Protein AF-A7S827-F1 (afdb_monomer_lite)

Foldseek 3Di:
DDPPPLVVLLVLLLVLCVVLVPPCSVVQDVVCLSQLALVNVQVLLCCLQCPSDPQSNVVCVVVVLPLPDDDQLSNVVSVQVCCCPPVVDHQPDDSVRSNDGDPSSSSSVRSSVSSVSSVVVRVVRD

Secondary structure (DSSP, 8-state):
--TT-HHHHHHHHHHHHHHTT-GGGGG--HHHHHHT-GGGTHHHHHIIIIIS-HHHHHHHHHTT---SS--HHHHHHHHHHHHHHTS----SS-HHHHHSS--HHHHHHHHHHHHHHHHHHHHHH-

InterPro domains:
  IPR029157 Centrosomal CEP44 domain [PF15007] (5-125)
  IPR033603 Centrosomal protein of 44kDa [PTHR31477] (1-126)

Sequence (126 aa):
MATGDINNNLRKLLKELKNVRFPRMHELDLRALSLGKPDSFLPILHYVFLDYSCELSEFFSEKDYDLYGKTDLRFVETVYKILRDEFHYKPPLTREQFLALGYAERKVIQLREIVQKCRLKHKELS

Structure (mmCIF, N/CA/C/O backbone):
data_AF-A7S827-F1
#
_entry.id   AF-A7S827-F1
#
loop_
_atom_site.group_PDB
_atom_site.id
_atom_site.type_symbol
_atom_site.label_atom_id
_atom_site.label_alt_id
_atom_site.label_comp_id
_atom_site.label_asym_id
_atom_site.label_entity_id
_atom_site.label_seq_id
_atom_site.pdbx_PDB_ins_code
_atom_site.Cartn_x
_atom_site.Cartn_y
_atom_site.Cartn_z
_atom_site.occupancy
_atom_site.B_iso_or_equiv
_atom_site.auth_seq_id
_atom_site.auth_comp_id
_atom_site.auth_asym_id
_atom_site.auth_atom_id
_atom_site.pdbx_PDB_model_num
ATOM 1 N N . MET A 1 1 ? 9.104 15.887 -17.079 1.00 43.62 1 MET A N 1
ATOM 2 C CA . MET A 1 1 ? 8.683 15.041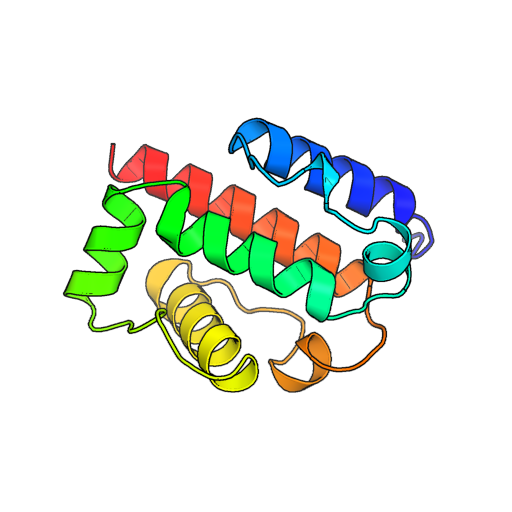 -15.939 1.00 43.62 1 MET A CA 1
ATOM 3 C C . MET A 1 1 ? 9.578 13.813 -15.948 1.00 43.62 1 MET A C 1
ATOM 5 O O . MET A 1 1 ? 9.404 12.964 -16.808 1.00 43.62 1 MET A O 1
ATOM 9 N N . ALA A 1 2 ? 10.635 13.806 -15.132 1.00 41.19 2 ALA A N 1
ATOM 10 C CA . ALA A 1 2 ? 11.711 12.821 -15.227 1.00 41.19 2 ALA A CA 1
ATOM 11 C C . ALA A 1 2 ? 11.304 11.496 -14.561 1.00 41.19 2 ALA A C 1
ATOM 13 O O . ALA A 1 2 ? 11.344 11.351 -13.342 1.00 41.19 2 ALA A O 1
ATOM 14 N N . THR A 1 3 ? 10.881 10.546 -15.388 1.00 47.25 3 THR A N 1
ATOM 15 C CA . THR A 1 3 ? 10.717 9.127 -15.056 1.00 47.25 3 THR A CA 1
ATOM 16 C C . THR A 1 3 ? 12.115 8.497 -14.986 1.00 47.25 3 THR A C 1
ATOM 18 O O . THR A 1 3 ? 12.619 7.993 -15.985 1.00 47.25 3 THR A O 1
ATOM 21 N N . GLY A 1 4 ? 12.798 8.623 -13.846 1.00 54.00 4 GLY A N 1
ATOM 22 C CA . GLY A 1 4 ? 14.175 8.123 -13.683 1.00 54.00 4 GLY A CA 1
ATOM 23 C C . GLY A 1 4 ? 14.621 7.854 -12.242 1.00 54.00 4 GLY A C 1
ATOM 24 O O . GLY A 1 4 ? 15.598 7.142 -12.026 1.00 54.00 4 GLY A O 1
ATOM 25 N N . ASP A 1 5 ? 13.890 8.344 -11.239 1.00 75.88 5 ASP A N 1
ATOM 26 C CA . ASP A 1 5 ? 14.312 8.293 -9.837 1.00 75.88 5 ASP A CA 1
ATOM 27 C C . ASP A 1 5 ? 13.521 7.272 -9.012 1.00 75.88 5 ASP A C 1
ATOM 29 O O . ASP A 1 5 ? 12.972 7.573 -7.945 1.00 75.88 5 ASP A O 1
ATOM 33 N N . ILE A 1 6 ? 13.502 6.017 -9.463 1.00 79.62 6 ILE A N 1
ATOM 34 C CA . ILE A 1 6 ? 12.910 4.933 -8.673 1.00 79.62 6 ILE A CA 1
ATOM 35 C C . ILE A 1 6 ? 13.539 4.825 -7.279 1.00 79.62 6 ILE A C 1
ATOM 37 O O . ILE A 1 6 ? 12.835 4.613 -6.294 1.00 79.62 6 ILE A O 1
ATOM 41 N N . ASN A 1 7 ? 14.847 5.073 -7.174 1.00 82.44 7 ASN A N 1
ATOM 42 C CA . ASN A 1 7 ? 15.567 5.114 -5.904 1.00 82.44 7 ASN A CA 1
ATOM 43 C C . ASN A 1 7 ? 15.008 6.182 -4.953 1.00 82.44 7 ASN A C 1
ATOM 45 O O . ASN A 1 7 ? 14.897 5.947 -3.749 1.00 82.44 7 ASN A O 1
ATOM 49 N N . ASN A 1 8 ? 14.622 7.350 -5.471 1.00 85.00 8 ASN A N 1
ATOM 50 C CA . ASN A 1 8 ? 14.033 8.410 -4.657 1.00 85.00 8 ASN A CA 1
ATOM 51 C C . ASN A 1 8 ? 12.632 8.017 -4.173 1.00 85.00 8 ASN A C 1
ATOM 53 O O . ASN A 1 8 ? 12.305 8.180 -2.997 1.00 85.00 8 ASN A O 1
ATOM 57 N N . ASN A 1 9 ? 11.816 7.442 -5.061 1.00 85.06 9 ASN A N 1
ATOM 58 C CA . ASN A 1 9 ? 10.495 6.933 -4.699 1.00 85.06 9 ASN A CA 1
ATOM 59 C C . ASN A 1 9 ? 10.595 5.811 -3.654 1.00 85.06 9 ASN A C 1
ATOM 61 O O . ASN A 1 9 ? 9.848 5.823 -2.676 1.00 85.06 9 ASN A O 1
ATOM 65 N N . LEU A 1 10 ? 11.567 4.904 -3.792 1.00 86.00 10 LEU A N 1
ATOM 66 C CA . LEU A 1 10 ? 11.833 3.845 -2.818 1.00 86.00 10 LEU A CA 1
ATOM 67 C C . LEU A 1 10 ? 12.229 4.412 -1.463 1.00 86.00 10 LEU A C 1
ATOM 69 O O . LEU A 1 10 ? 11.665 4.011 -0.453 1.00 86.00 10 LEU A O 1
ATOM 73 N N . ARG A 1 11 ? 13.136 5.394 -1.421 1.00 86.31 11 ARG A N 1
ATOM 74 C CA . ARG A 1 11 ? 13.494 6.078 -0.168 1.00 86.31 11 ARG A CA 1
ATOM 75 C C . ARG A 1 11 ? 12.280 6.710 0.505 1.00 86.31 11 ARG A C 1
ATOM 77 O O . ARG A 1 11 ? 12.145 6.610 1.722 1.00 86.31 11 ARG A O 1
ATOM 84 N N . LYS A 1 12 ? 11.385 7.337 -0.267 1.00 87.69 12 LYS A N 1
ATOM 85 C CA . LYS A 1 12 ? 10.135 7.901 0.265 1.00 87.69 12 LYS A CA 1
ATOM 86 C C . LYS A 1 12 ? 9.216 6.815 0.820 1.00 87.69 12 LYS A C 1
ATOM 88 O O . LYS A 1 12 ? 8.703 6.990 1.919 1.00 87.69 12 LYS A O 1
ATOM 93 N N . LEU A 1 13 ? 9.045 5.703 0.104 1.00 86.88 13 LEU A N 1
ATOM 94 C CA . LEU A 1 13 ? 8.265 4.562 0.580 1.00 86.88 13 LEU A CA 1
ATOM 95 C C . LEU A 1 13 ? 8.856 3.988 1.872 1.00 86.88 13 LEU A C 1
ATOM 97 O O . LEU A 1 13 ? 8.138 3.840 2.850 1.00 86.88 13 LEU A O 1
ATOM 101 N N . LEU A 1 14 ? 10.165 3.734 1.912 1.00 86.25 14 LEU A N 1
ATOM 102 C CA . LEU A 1 14 ? 10.858 3.251 3.108 1.00 86.25 14 LEU A CA 1
ATOM 103 C C . LEU A 1 14 ? 10.656 4.203 4.288 1.00 86.25 14 LEU A C 1
ATOM 105 O O . LEU A 1 14 ? 10.397 3.764 5.402 1.00 86.25 14 LEU A O 1
ATOM 109 N N . LYS A 1 15 ? 10.715 5.517 4.062 1.00 87.50 15 LYS A N 1
ATOM 110 C CA . LYS A 1 15 ? 10.438 6.497 5.116 1.00 87.50 15 LYS A CA 1
ATOM 111 C C . LYS A 1 15 ? 9.013 6.357 5.668 1.00 87.50 15 LYS A C 1
ATOM 113 O O . LYS A 1 15 ? 8.845 6.393 6.883 1.00 87.50 15 LYS A O 1
ATOM 118 N N . GLU A 1 16 ? 8.019 6.133 4.808 1.00 86.88 16 GLU A N 1
ATOM 119 C CA . GLU A 1 16 ? 6.641 5.855 5.238 1.00 86.88 16 GLU A CA 1
ATOM 120 C C . GLU A 1 16 ? 6.523 4.515 5.977 1.00 86.88 16 GLU A C 1
ATOM 122 O O . GLU A 1 16 ? 5.884 4.456 7.023 1.00 86.88 16 GLU A O 1
ATOM 127 N N . LEU A 1 17 ? 7.224 3.471 5.525 1.00 86.19 17 LEU A N 1
ATOM 128 C CA . LEU A 1 17 ? 7.290 2.179 6.221 1.00 86.19 17 LEU A CA 1
ATOM 129 C C . LEU A 1 17 ? 7.904 2.290 7.616 1.00 86.19 17 LEU A C 1
ATOM 131 O O . LEU A 1 17 ? 7.450 1.652 8.564 1.00 86.19 17 LEU A O 1
ATOM 135 N N . LYS A 1 18 ? 8.901 3.162 7.764 1.00 85.12 18 LYS A N 1
ATOM 136 C CA . LYS A 1 18 ? 9.495 3.483 9.060 1.00 85.12 18 LYS A CA 1
ATOM 137 C C . LYS A 1 18 ? 8.514 4.244 9.958 1.00 85.12 18 LYS A C 1
ATOM 139 O O . LYS A 1 18 ? 8.496 4.000 11.160 1.00 85.12 18 LYS A O 1
ATOM 144 N N . ASN A 1 19 ? 7.685 5.127 9.390 1.00 83.69 19 ASN A N 1
ATOM 145 C CA . ASN A 1 19 ? 6.629 5.830 10.132 1.00 83.69 19 ASN A CA 1
ATOM 146 C C . ASN A 1 19 ? 5.571 4.865 10.681 1.00 83.69 19 ASN A C 1
ATOM 148 O O . ASN A 1 19 ? 5.122 5.051 11.808 1.00 83.69 19 ASN A O 1
ATOM 152 N N . VAL A 1 20 ? 5.211 3.831 9.917 1.00 81.88 20 VAL A N 1
ATOM 153 C CA . VAL A 1 20 ? 4.282 2.780 10.367 1.00 81.88 20 VAL A CA 1
ATOM 154 C C . VAL A 1 20 ? 4.953 1.692 11.213 1.00 81.88 20 VAL A C 1
ATOM 156 O O . VAL A 1 20 ? 4.305 0.717 11.553 1.00 81.88 20 VAL A O 1
ATOM 159 N N . ARG A 1 21 ? 6.234 1.860 11.582 1.00 82.38 21 ARG A N 1
ATOM 160 C CA . ARG A 1 21 ? 7.029 0.918 12.395 1.00 82.38 21 ARG A CA 1
ATOM 161 C C . ARG A 1 21 ? 7.078 -0.512 11.841 1.00 82.38 21 ARG A C 1
ATOM 163 O O . ARG A 1 21 ? 7.097 -1.465 12.610 1.00 82.38 21 ARG A O 1
ATOM 170 N N . PHE A 1 22 ? 7.184 -0.654 10.518 1.00 81.75 22 PHE A N 1
ATOM 171 C CA . PHE A 1 22 ? 7.289 -1.961 9.866 1.00 81.75 22 PHE A CA 1
ATOM 172 C C . PHE A 1 22 ? 8.454 -2.799 10.451 1.00 81.75 22 PHE A C 1
ATOM 174 O O . PHE A 1 22 ? 9.618 -2.434 10.250 1.00 81.75 22 PHE A O 1
ATOM 181 N N . PRO A 1 23 ? 8.184 -3.921 11.149 1.00 75.06 23 PRO A N 1
ATOM 182 C CA . PRO A 1 23 ? 9.199 -4.671 11.890 1.00 75.06 23 PRO A CA 1
ATOM 183 C C . PRO A 1 23 ? 10.152 -5.429 10.962 1.00 75.06 23 PRO A C 1
ATOM 185 O O . PRO A 1 23 ? 11.336 -5.561 11.260 1.00 75.06 23 PRO A O 1
ATOM 188 N N . ARG A 1 24 ? 9.677 -5.859 9.786 1.00 74.81 24 ARG A N 1
ATOM 189 C CA . ARG A 1 24 ? 10.470 -6.619 8.803 1.00 74.81 24 ARG A CA 1
ATOM 190 C C . ARG A 1 24 ? 11.273 -5.732 7.855 1.00 74.81 24 ARG A C 1
ATOM 192 O O . ARG A 1 24 ? 11.630 -6.146 6.757 1.00 74.81 24 ARG A O 1
ATOM 199 N N . MET A 1 25 ? 11.569 -4.492 8.250 1.00 73.81 25 MET A N 1
ATOM 200 C CA . MET A 1 25 ? 12.285 -3.540 7.392 1.00 73.81 25 MET A CA 1
ATOM 201 C C . MET A 1 25 ? 13.653 -4.059 6.937 1.00 73.81 25 MET A C 1
ATOM 203 O O . MET A 1 25 ? 14.099 -3.730 5.843 1.00 73.81 25 MET A O 1
ATOM 207 N N . HIS A 1 26 ? 14.304 -4.867 7.774 1.00 71.62 26 HIS A N 1
ATOM 208 C CA . HIS A 1 26 ? 15.610 -5.461 7.499 1.00 71.62 26 HIS A CA 1
ATOM 209 C C . HIS A 1 26 ? 15.545 -6.647 6.520 1.00 71.62 26 HIS A C 1
ATOM 211 O O . HIS A 1 26 ? 16.537 -6.960 5.872 1.00 71.62 26 HIS A O 1
ATOM 217 N N . GLU A 1 27 ? 14.379 -7.279 6.376 1.00 76.31 27 GLU A N 1
ATOM 218 C CA . GLU A 1 27 ? 14.141 -8.370 5.421 1.00 76.31 27 GLU A CA 1
ATOM 219 C C . GLU A 1 27 ? 13.698 -7.849 4.044 1.00 76.31 27 GLU A C 1
ATOM 221 O O . GLU A 1 27 ? 13.511 -8.623 3.107 1.00 76.31 27 GLU A O 1
ATOM 226 N N . LEU A 1 28 ? 13.518 -6.530 3.896 1.00 79.06 28 LEU A N 1
ATOM 227 C CA . LEU A 1 28 ? 13.127 -5.933 2.626 1.00 79.06 28 LEU A CA 1
ATOM 228 C C . LEU A 1 28 ? 14.278 -5.968 1.628 1.00 79.06 28 LEU A C 1
ATOM 230 O O . LEU A 1 28 ? 15.258 -5.227 1.733 1.00 79.06 28 LEU A O 1
ATOM 234 N N . ASP A 1 29 ? 14.094 -6.762 0.580 1.00 82.88 29 ASP A N 1
ATOM 235 C CA . ASP A 1 29 ? 15.032 -6.814 -0.526 1.00 82.88 29 ASP A CA 1
ATOM 236 C C . ASP A 1 29 ? 14.866 -5.580 -1.435 1.00 82.88 29 ASP A C 1
ATOM 238 O O . ASP A 1 29 ? 14.031 -5.513 -2.344 1.00 82.88 29 ASP A O 1
ATOM 242 N N . LEU A 1 30 ? 15.671 -4.548 -1.166 1.00 81.19 30 LEU A N 1
ATOM 243 C CA . LEU A 1 30 ? 15.648 -3.286 -1.916 1.00 81.19 30 LEU A CA 1
ATOM 244 C C . LEU A 1 30 ? 15.940 -3.481 -3.407 1.00 81.19 30 LEU A C 1
ATOM 246 O O . LEU A 1 30 ? 15.452 -2.706 -4.237 1.00 81.19 30 LEU A O 1
ATOM 250 N N . ARG A 1 31 ? 16.722 -4.508 -3.768 1.00 83.00 31 ARG A N 1
ATOM 251 C CA . ARG A 1 31 ? 16.991 -4.827 -5.173 1.00 83.00 31 ARG A CA 1
ATOM 252 C C . ARG A 1 31 ? 15.741 -5.379 -5.835 1.00 83.00 31 ARG A C 1
ATOM 254 O O . ARG A 1 31 ? 15.396 -4.917 -6.917 1.00 83.00 31 ARG A O 1
ATOM 261 N N . ALA A 1 32 ? 15.038 -6.303 -5.187 1.00 84.56 32 ALA A N 1
ATOM 262 C CA . ALA A 1 32 ? 13.783 -6.853 -5.683 1.00 84.56 32 ALA A CA 1
ATOM 263 C C . ALA A 1 32 ? 12.698 -5.772 -5.825 1.00 84.56 32 ALA A C 1
ATOM 265 O O . ALA A 1 32 ? 12.036 -5.706 -6.863 1.00 84.56 32 ALA A O 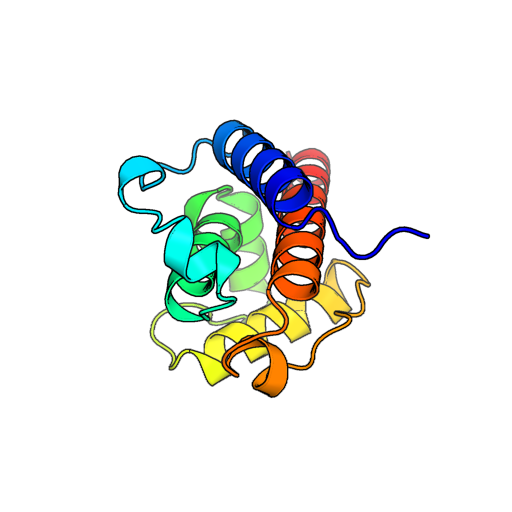1
ATOM 266 N N . LEU A 1 33 ? 12.588 -4.855 -4.858 1.00 83.50 33 LEU A N 1
ATOM 267 C CA . LEU A 1 33 ? 11.714 -3.681 -4.953 1.00 83.50 33 LEU A CA 1
ATOM 268 C C . LEU A 1 33 ? 12.093 -2.770 -6.133 1.00 83.50 33 LEU A C 1
ATOM 270 O O . LEU A 1 33 ? 11.214 -2.327 -6.870 1.00 83.50 33 LEU A O 1
ATOM 274 N N . SER A 1 34 ? 13.392 -2.538 -6.357 1.00 83.12 34 SER A N 1
ATOM 275 C CA . SER A 1 34 ? 13.889 -1.754 -7.502 1.00 83.12 34 SER A CA 1
ATOM 276 C C . SER A 1 34 ? 13.648 -2.451 -8.843 1.00 83.12 34 SER A C 1
ATOM 278 O O . SER A 1 34 ? 13.386 -1.785 -9.840 1.00 83.12 34 SER A O 1
ATOM 280 N N . LEU A 1 35 ? 13.688 -3.787 -8.868 1.00 83.75 35 LEU A N 1
ATOM 281 C CA . LEU A 1 35 ? 13.328 -4.600 -10.033 1.00 83.75 35 LEU A CA 1
ATOM 282 C C . LEU A 1 35 ? 11.812 -4.636 -10.281 1.00 83.75 35 LEU A C 1
ATOM 284 O O . LEU A 1 35 ? 11.371 -4.998 -11.370 1.00 83.75 35 LEU A O 1
ATOM 288 N N . GLY A 1 36 ? 11.003 -4.297 -9.273 1.00 83.12 36 GLY A N 1
ATOM 289 C CA . GLY A 1 36 ? 9.548 -4.399 -9.340 1.00 83.12 36 GLY A CA 1
ATOM 290 C C . GLY A 1 36 ? 9.037 -5.814 -9.108 1.00 83.12 36 GLY A C 1
ATOM 291 O O . GLY A 1 36 ? 8.011 -6.190 -9.675 1.00 83.12 36 GLY A O 1
ATOM 292 N N . LYS A 1 37 ? 9.732 -6.622 -8.303 1.00 84.12 37 LYS A N 1
ATOM 293 C CA . LYS A 1 37 ? 9.242 -7.944 -7.902 1.00 84.12 37 LYS A CA 1
ATOM 294 C C . LYS A 1 37 ? 8.067 -7.806 -6.930 1.00 84.12 37 LYS A C 1
ATOM 296 O O . LYS A 1 37 ? 8.241 -7.158 -5.903 1.00 84.12 37 LYS A O 1
ATOM 301 N N . PRO A 1 38 ? 6.906 -8.425 -7.210 1.00 81.00 38 PRO A N 1
ATOM 302 C CA . PRO A 1 38 ? 5.727 -8.356 -6.336 1.00 81.00 38 PRO A CA 1
ATOM 303 C C . PRO A 1 38 ? 5.959 -8.951 -4.948 1.00 81.00 38 PRO A C 1
ATOM 305 O O . PRO A 1 38 ? 5.398 -8.456 -3.975 1.00 81.00 38 PRO A O 1
ATOM 308 N N . ASP A 1 39 ? 6.818 -9.966 -4.874 1.00 80.94 39 ASP A N 1
ATOM 309 C CA . ASP A 1 39 ? 7.137 -10.737 -3.673 1.00 80.94 39 ASP A CA 1
ATOM 310 C C . ASP A 1 39 ? 7.557 -9.843 -2.498 1.00 80.94 39 ASP A C 1
ATOM 312 O O . ASP A 1 39 ? 7.132 -10.034 -1.367 1.00 80.94 39 ASP A O 1
ATOM 316 N N . SER A 1 40 ? 8.295 -8.768 -2.784 1.00 84.50 40 SER A N 1
ATOM 317 C CA . SER A 1 40 ? 8.736 -7.809 -1.767 1.00 84.50 40 SER A CA 1
ATOM 318 C C . SER A 1 40 ? 7.674 -6.770 -1.391 1.00 84.50 40 SER A C 1
ATOM 320 O O . SER A 1 40 ? 7.786 -6.144 -0.340 1.00 84.50 40 SER A O 1
ATOM 322 N N . PHE A 1 41 ? 6.648 -6.558 -2.223 1.00 84.00 41 PHE A N 1
ATOM 323 C CA . PHE A 1 41 ? 5.575 -5.587 -1.964 1.00 84.00 41 PHE A CA 1
ATOM 324 C C . PHE A 1 41 ? 4.388 -6.186 -1.201 1.00 84.00 41 PHE A C 1
ATOM 326 O O . PHE A 1 41 ? 3.721 -5.476 -0.450 1.00 84.00 41 PHE A O 1
ATOM 333 N N . LEU A 1 42 ? 4.126 -7.480 -1.379 1.00 84.50 42 LEU A N 1
ATOM 334 C CA . LEU A 1 42 ? 3.066 -8.219 -0.692 1.00 84.50 42 LEU A CA 1
ATOM 335 C C . LEU A 1 42 ? 3.155 -8.147 0.844 1.00 84.50 42 LEU A C 1
ATOM 337 O O . LEU A 1 42 ? 2.189 -7.687 1.454 1.00 84.50 42 LEU A O 1
ATOM 341 N N . PRO A 1 43 ? 4.284 -8.494 1.497 1.00 84.62 43 PRO A N 1
ATOM 342 C CA . PRO A 1 43 ? 4.375 -8.467 2.959 1.00 84.62 43 PRO A CA 1
ATOM 343 C C . PRO A 1 43 ? 4.207 -7.055 3.527 1.00 84.62 43 PRO A C 1
ATOM 345 O O . PRO A 1 43 ? 3.692 -6.885 4.631 1.00 84.62 43 PRO A O 1
ATOM 348 N N . ILE A 1 44 ? 4.598 -6.031 2.761 1.00 86.38 44 ILE A N 1
ATOM 349 C CA . ILE A 1 44 ? 4.380 -4.637 3.135 1.00 86.38 44 ILE A CA 1
ATOM 350 C C . ILE A 1 44 ? 2.882 -4.317 3.170 1.00 86.38 44 ILE A C 1
ATOM 352 O O . ILE A 1 44 ? 2.408 -3.729 4.139 1.00 86.38 44 ILE A O 1
ATOM 356 N N . LEU A 1 45 ? 2.137 -4.697 2.128 1.00 85.38 45 LEU A N 1
ATOM 357 C CA . LEU A 1 45 ? 0.689 -4.491 2.089 1.00 85.38 45 LEU A CA 1
ATOM 358 C C . LEU A 1 45 ? -0.009 -5.257 3.211 1.00 85.38 45 LEU A C 1
ATOM 360 O O . LEU A 1 45 ? -0.834 -4.670 3.902 1.00 85.38 45 LEU A O 1
ATOM 364 N N . HIS A 1 46 ? 0.353 -6.523 3.433 1.00 85.75 46 HIS A N 1
ATOM 365 C CA . HIS A 1 46 ? -0.188 -7.304 4.547 1.00 85.75 46 HIS A CA 1
ATOM 366 C C . HIS A 1 46 ? -0.023 -6.553 5.866 1.00 85.75 46 HIS A C 1
ATOM 368 O O . HIS A 1 46 ? -1.002 -6.339 6.567 1.00 85.75 46 HIS A O 1
ATOM 374 N N . TYR A 1 47 ? 1.183 -6.070 6.164 1.00 85.25 47 TYR A N 1
ATOM 375 C CA . TYR A 1 47 ? 1.418 -5.326 7.394 1.00 85.25 47 TYR A CA 1
ATOM 376 C C . TYR A 1 47 ? 0.603 -4.032 7.471 1.00 85.25 47 TYR A C 1
ATOM 378 O O . TYR A 1 47 ? -0.035 -3.766 8.480 1.00 85.25 47 TYR A O 1
ATOM 386 N N . VAL A 1 48 ? 0.589 -3.227 6.406 1.00 84.81 48 VAL A N 1
ATOM 387 C CA . VAL A 1 48 ? -0.095 -1.922 6.400 1.00 84.81 48 VAL A CA 1
ATOM 388 C C . VAL A 1 48 ? -1.611 -2.050 6.587 1.00 84.81 48 VAL A C 1
ATOM 390 O O . VAL A 1 48 ? -2.218 -1.145 7.154 1.00 84.81 48 VAL A O 1
ATOM 393 N N . PHE A 1 49 ? -2.223 -3.140 6.116 1.00 81.50 49 PHE A N 1
ATOM 394 C CA . PHE A 1 49 ? -3.667 -3.362 6.249 1.00 81.50 49 PHE A CA 1
ATOM 395 C C . PHE A 1 49 ? -4.058 -4.177 7.486 1.00 81.50 49 PHE A C 1
ATOM 397 O O . PHE A 1 49 ? -5.117 -3.919 8.043 1.00 81.50 49 PHE A O 1
ATOM 404 N N . LEU A 1 50 ? -3.242 -5.147 7.903 1.00 79.25 50 LEU A N 1
ATOM 405 C CA . LEU A 1 50 ? -3.595 -6.086 8.977 1.00 79.25 50 LEU A CA 1
ATOM 406 C C . LEU A 1 50 ? -2.967 -5.723 10.324 1.00 79.25 50 LEU A C 1
ATOM 408 O O . LEU A 1 50 ? -3.603 -5.858 11.361 1.00 79.25 50 LEU A O 1
ATOM 412 N N . ASP A 1 51 ? -1.706 -5.301 10.302 1.00 77.44 51 ASP A N 1
ATOM 413 C CA . ASP A 1 51 ? -0.834 -5.268 11.484 1.00 77.44 51 ASP A CA 1
ATOM 414 C C . ASP A 1 51 ? -0.567 -3.830 11.962 1.00 77.44 51 ASP A C 1
ATOM 416 O O . ASP A 1 51 ? -0.268 -3.583 13.126 1.00 77.44 51 ASP A O 1
ATOM 420 N N . TYR A 1 52 ? -0.683 -2.853 11.059 1.00 80.00 52 TYR A N 1
ATOM 421 C CA . TYR A 1 52 ? -0.391 -1.453 11.347 1.00 80.00 52 TYR A CA 1
ATOM 422 C C . TYR A 1 52 ? -1.400 -0.810 12.309 1.00 80.00 52 TYR A C 1
ATOM 424 O O . TYR A 1 52 ? -0.998 -0.050 13.189 1.00 80.00 52 TYR A O 1
ATOM 432 N N . SER A 1 53 ? -2.698 -1.070 12.131 1.00 77.00 53 SER A N 1
ATOM 433 C CA . SER A 1 53 ? -3.757 -0.473 12.948 1.00 77.00 53 SER A CA 1
ATOM 434 C C . SER A 1 53 ? -4.865 -1.489 13.203 1.00 77.00 53 SER A C 1
ATOM 436 O O . SER A 1 53 ? -5.438 -2.037 12.260 1.00 77.00 53 SER A O 1
ATOM 438 N N . CYS A 1 54 ? -5.163 -1.708 14.487 1.00 80.94 54 CYS A N 1
ATOM 439 C CA . CYS A 1 54 ? -6.249 -2.583 14.926 1.00 80.94 54 CYS A CA 1
ATOM 440 C C . CYS A 1 54 ? -7.591 -2.104 14.368 1.00 80.94 54 CYS A C 1
ATOM 442 O O . CYS A 1 54 ? -8.333 -2.902 13.816 1.00 80.94 54 CYS A O 1
ATOM 444 N N . GLU A 1 55 ? -7.832 -0.793 14.383 1.00 83.81 55 GLU A N 1
ATOM 445 C CA . GLU A 1 55 ? -9.073 -0.186 13.893 1.00 83.81 55 GLU A CA 1
ATOM 446 C C . GLU A 1 55 ? -9.289 -0.431 12.401 1.00 83.81 55 GLU A C 1
ATOM 448 O O . GLU A 1 55 ? -10.399 -0.725 11.976 1.00 83.81 55 GLU A O 1
ATOM 453 N N . LEU A 1 56 ? -8.226 -0.339 11.589 1.00 82.44 56 LEU A N 1
ATOM 454 C CA . LEU A 1 56 ? -8.318 -0.677 10.169 1.00 82.44 56 LEU A CA 1
ATOM 455 C C . LEU A 1 56 ? -8.635 -2.163 9.985 1.00 82.44 56 LEU A C 1
ATOM 457 O O . LEU A 1 56 ? -9.499 -2.502 9.184 1.00 82.44 56 LEU A O 1
ATOM 461 N N . SER A 1 57 ? -7.956 -3.035 10.731 1.00 81.94 57 SER A N 1
ATOM 462 C CA . SER A 1 57 ? -8.167 -4.483 10.670 1.00 81.94 57 SER A CA 1
ATOM 463 C C . SER A 1 57 ? -9.593 -4.871 11.081 1.00 81.94 57 SER A C 1
ATOM 465 O O . SER A 1 57 ? -10.254 -5.619 10.362 1.00 81.94 57 SER A O 1
ATOM 467 N N . GLU A 1 58 ? -10.108 -4.299 12.173 1.00 83.56 58 GLU A N 1
ATOM 468 C CA . GLU A 1 58 ? -11.500 -4.445 12.614 1.00 83.56 58 GLU A CA 1
ATOM 469 C C . GLU A 1 58 ? -12.469 -3.926 11.559 1.00 83.56 58 GLU A C 1
ATOM 471 O O . GLU A 1 58 ? -13.381 -4.646 11.170 1.00 83.56 58 GLU A O 1
ATOM 476 N N . PHE A 1 59 ? -12.217 -2.742 11.005 1.00 83.88 59 PHE A N 1
ATOM 477 C CA . PHE A 1 59 ? -13.055 -2.164 9.964 1.00 83.88 59 PHE A CA 1
ATOM 478 C C . PHE A 1 59 ? -13.118 -3.037 8.700 1.00 83.88 59 PHE A C 1
ATOM 480 O O . PHE A 1 59 ? -14.177 -3.196 8.091 1.00 83.88 59 PHE A O 1
ATOM 487 N N . PHE A 1 60 ? -11.998 -3.644 8.293 1.00 83.19 60 PHE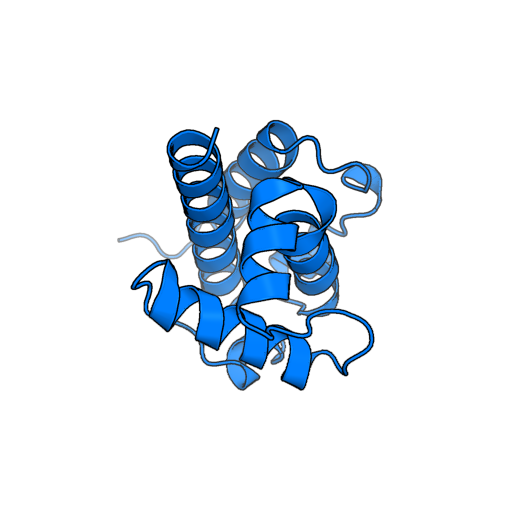 A N 1
ATOM 488 C CA . PHE A 1 60 ? -11.985 -4.599 7.182 1.00 83.19 60 PHE A CA 1
ATOM 489 C C . PHE A 1 60 ? -12.705 -5.903 7.542 1.00 83.19 60 PHE A C 1
ATOM 491 O O . PHE A 1 60 ? -13.420 -6.444 6.699 1.00 83.19 60 PHE A O 1
ATOM 498 N N . SER A 1 61 ? -12.557 -6.373 8.781 1.00 80.88 61 SER A N 1
ATOM 499 C CA . SER A 1 61 ? -13.245 -7.556 9.305 1.00 80.88 61 SER A CA 1
ATOM 500 C C . SER A 1 61 ? -14.768 -7.362 9.345 1.00 80.88 61 SER A C 1
ATOM 502 O O . SER A 1 61 ? -15.507 -8.207 8.848 1.00 80.88 61 SER A O 1
ATOM 504 N N . GLU A 1 62 ? -15.253 -6.210 9.822 1.00 83.88 62 GLU A N 1
ATOM 505 C CA . GLU A 1 62 ? -16.680 -5.843 9.822 1.00 83.88 62 GLU A CA 1
ATOM 506 C C . GLU A 1 62 ? -17.272 -5.776 8.409 1.00 83.88 62 GLU A C 1
ATOM 508 O O . GLU A 1 62 ? -18.457 -6.035 8.198 1.00 83.88 62 GLU A O 1
ATOM 513 N N . LYS A 1 63 ? -16.441 -5.436 7.423 1.00 77.88 63 LYS A N 1
ATOM 514 C CA . LYS A 1 63 ? -16.815 -5.331 6.009 1.00 77.88 63 LYS A CA 1
ATOM 515 C C . LYS A 1 63 ? -16.674 -6.651 5.236 1.00 77.88 63 LYS A C 1
ATOM 517 O O . LYS A 1 63 ? -16.818 -6.638 4.014 1.00 77.88 63 LYS A O 1
ATOM 522 N N . ASP A 1 64 ? -16.399 -7.768 5.918 1.00 76.06 64 ASP A N 1
ATOM 523 C CA . ASP A 1 64 ? -16.190 -9.104 5.327 1.00 76.06 64 ASP A CA 1
ATOM 524 C C . ASP A 1 64 ? -14.985 -9.166 4.358 1.00 76.06 64 ASP A C 1
ATOM 526 O O . ASP A 1 64 ? -14.871 -10.029 3.481 1.00 76.06 64 ASP A O 1
ATOM 530 N N . TYR A 1 65 ? -14.031 -8.239 4.493 1.00 80.12 65 TYR A N 1
ATOM 531 C CA . TYR A 1 65 ? -12.814 -8.250 3.691 1.00 80.12 65 TYR A CA 1
ATOM 532 C C . TYR A 1 65 ? -11.800 -9.235 4.269 1.00 80.12 65 TYR A C 1
ATOM 534 O O . TYR A 1 65 ? -10.881 -8.889 5.007 1.00 80.12 65 TYR A O 1
ATOM 542 N N . ASP A 1 66 ? -11.938 -10.490 3.861 1.00 70.81 66 ASP A N 1
ATOM 543 C CA . ASP A 1 66 ? -11.049 -11.557 4.295 1.00 70.81 66 ASP A CA 1
ATOM 544 C C . ASP A 1 66 ? -9.689 -11.478 3.560 1.00 70.81 66 ASP A C 1
ATOM 546 O O . ASP A 1 66 ? -9.542 -11.860 2.387 1.00 70.81 66 ASP A O 1
ATOM 550 N N . LEU A 1 67 ? -8.723 -10.877 4.264 1.00 71.88 67 LEU A N 1
ATOM 551 C CA . LEU A 1 67 ? -7.333 -10.616 3.864 1.00 71.88 67 LEU A CA 1
ATOM 552 C C . LEU A 1 67 ? -6.357 -11.712 4.349 1.00 71.88 67 LEU A C 1
ATOM 554 O O . LEU A 1 67 ? -5.209 -11.754 3.901 1.00 71.88 67 LEU A O 1
ATOM 558 N N . TYR A 1 68 ? -6.794 -12.607 5.242 1.00 59.69 68 TYR A N 1
ATOM 559 C CA . TYR A 1 68 ? -5.984 -13.700 5.788 1.00 59.69 68 TYR A CA 1
ATOM 560 C C . TYR A 1 68 ? -6.082 -14.965 4.913 1.00 59.69 68 TYR A C 1
ATOM 562 O O . TYR A 1 68 ? -7.160 -15.406 4.541 1.00 59.69 68 TYR A O 1
ATOM 570 N N . GLY A 1 69 ? -4.942 -15.587 4.582 1.00 54.72 69 GLY A N 1
ATOM 571 C CA . GLY A 1 69 ? -4.911 -16.961 4.047 1.00 54.72 69 GLY A CA 1
ATOM 572 C C . GLY A 1 69 ? -5.281 -17.162 2.567 1.00 54.72 69 GLY A C 1
ATOM 573 O O . GLY A 1 69 ? -5.516 -18.298 2.154 1.00 54.72 69 GLY A O 1
ATOM 574 N N . LYS A 1 70 ? -5.312 -16.108 1.742 1.00 65.06 70 LYS A N 1
ATOM 575 C CA . LYS A 1 70 ? -5.572 -16.212 0.291 1.00 65.06 70 LYS A CA 1
ATOM 576 C C . LYS A 1 70 ? -4.293 -16.077 -0.546 1.00 65.06 70 LYS A C 1
ATOM 578 O O . LYS A 1 70 ? -3.346 -15.419 -0.139 1.00 65.06 70 LYS A O 1
ATOM 583 N N . THR A 1 71 ? -4.292 -16.670 -1.745 1.00 77.31 71 THR A N 1
ATOM 584 C CA . THR A 1 71 ? -3.235 -16.505 -2.767 1.00 77.31 71 THR A CA 1
ATOM 585 C C . THR A 1 71 ? -2.985 -15.021 -3.063 1.00 77.31 71 THR A C 1
ATOM 587 O O . THR A 1 71 ? -3.934 -14.231 -3.022 1.00 77.31 71 THR A O 1
ATOM 590 N N . ASP A 1 72 ? -1.764 -14.649 -3.460 1.00 80.31 72 ASP A N 1
ATOM 591 C CA . ASP A 1 72 ? -1.329 -13.255 -3.683 1.00 80.31 72 ASP A CA 1
ATOM 592 C C . ASP A 1 72 ? -2.308 -12.448 -4.549 1.00 80.31 72 ASP A C 1
ATOM 594 O O . ASP A 1 72 ? -2.600 -11.282 -4.294 1.00 80.31 72 ASP A O 1
ATOM 598 N N . LEU A 1 73 ? -2.881 -13.100 -5.561 1.00 82.00 73 LEU A N 1
ATOM 599 C CA . LEU A 1 73 ? -3.831 -12.505 -6.500 1.00 82.00 73 LEU A CA 1
ATOM 600 C C . LEU A 1 73 ? -5.159 -12.123 -5.847 1.00 82.00 73 LEU A C 1
ATOM 602 O O . LEU A 1 73 ? -5.674 -11.032 -6.093 1.00 82.00 73 LEU A O 1
ATOM 606 N N . ARG A 1 74 ? -5.691 -12.990 -4.981 1.00 83.12 74 ARG A N 1
ATOM 607 C CA . ARG A 1 74 ? -6.907 -12.705 -4.214 1.00 83.12 74 ARG A CA 1
ATOM 608 C C . ARG A 1 74 ? -6.647 -11.658 -3.139 1.00 83.12 74 ARG A C 1
ATOM 610 O O . ARG A 1 74 ? -7.486 -10.786 -2.960 1.00 83.12 74 ARG A O 1
ATOM 617 N N . PHE A 1 75 ? -5.493 -11.708 -2.474 1.00 84.44 75 PHE A N 1
ATOM 618 C CA . PHE A 1 75 ? -5.121 -10.693 -1.490 1.00 84.44 75 PHE A CA 1
ATOM 619 C C . PHE A 1 75 ? -5.075 -9.296 -2.125 1.00 84.44 75 PHE A C 1
ATOM 621 O O . PHE A 1 75 ? -5.765 -8.382 -1.675 1.00 84.44 75 PHE A O 1
ATOM 628 N N . VAL A 1 76 ? -4.339 -9.144 -3.232 1.00 84.44 76 VAL A N 1
ATOM 629 C CA . VAL A 1 76 ? -4.254 -7.870 -3.963 1.00 84.44 76 VAL A CA 1
ATOM 630 C C . VAL A 1 76 ? -5.628 -7.437 -4.480 1.00 84.44 76 VAL A C 1
ATOM 632 O O . VAL A 1 76 ? -5.938 -6.248 -4.458 1.00 84.44 76 VAL A O 1
ATOM 635 N N . GLU A 1 77 ? -6.480 -8.369 -4.912 1.00 85.69 77 GLU A N 1
ATOM 636 C CA . GLU A 1 77 ? -7.853 -8.051 -5.312 1.00 85.69 77 GLU A CA 1
ATOM 637 C C . GLU A 1 77 ? -8.680 -7.467 -4.160 1.00 85.69 77 GLU A C 1
ATOM 639 O O . GLU A 1 77 ? -9.326 -6.435 -4.351 1.00 85.69 77 GLU A O 1
ATOM 644 N N . THR A 1 78 ? -8.643 -8.085 -2.978 1.00 86.81 78 THR A N 1
ATOM 645 C CA . THR A 1 78 ? -9.333 -7.575 -1.786 1.00 86.81 78 THR A CA 1
ATOM 646 C C . THR A 1 78 ? -8.799 -6.196 -1.405 1.00 86.81 78 THR A C 1
ATOM 648 O O . THR A 1 78 ? -9.582 -5.263 -1.254 1.00 86.81 78 THR A O 1
ATOM 651 N N . VAL A 1 79 ? -7.473 -6.016 -1.368 1.00 85.44 79 VAL A N 1
ATOM 652 C CA . VAL A 1 79 ? -6.838 -4.709 -1.123 1.00 85.44 79 VAL A CA 1
ATOM 653 C C . VAL A 1 79 ? -7.315 -3.662 -2.131 1.00 85.44 79 VAL A C 1
ATOM 655 O O . VAL A 1 79 ? -7.607 -2.527 -1.768 1.00 85.44 79 VAL A O 1
ATOM 658 N N . TYR A 1 80 ? -7.434 -4.024 -3.407 1.00 86.06 80 TYR A N 1
ATOM 659 C CA . TYR A 1 80 ? -7.903 -3.113 -4.450 1.00 86.06 80 TYR A CA 1
ATOM 660 C C . TYR A 1 80 ? -9.385 -2.764 -4.312 1.00 86.06 80 TYR A C 1
ATOM 662 O O . TYR A 1 80 ? -9.763 -1.632 -4.623 1.00 86.06 80 TYR A O 1
ATOM 670 N N . LYS A 1 81 ? -10.216 -3.713 -3.863 1.00 87.00 81 LYS A N 1
ATOM 671 C CA . LYS A 1 81 ? -11.618 -3.453 -3.516 1.00 87.00 81 LYS A CA 1
ATOM 672 C C . LYS A 1 81 ? -11.691 -2.454 -2.371 1.00 87.00 81 LYS A C 1
ATOM 674 O O . LYS A 1 81 ? -12.271 -1.396 -2.573 1.00 87.00 81 LYS A O 1
ATOM 679 N N . ILE A 1 82 ? -10.990 -2.711 -1.267 1.00 86.12 82 ILE A N 1
ATOM 680 C CA . ILE A 1 82 ? -10.904 -1.794 -0.123 1.00 86.12 82 ILE A CA 1
ATOM 681 C C . ILE A 1 82 ? -10.428 -0.408 -0.575 1.00 86.12 82 ILE A C 1
ATOM 683 O O . ILE A 1 82 ? -11.044 0.600 -0.260 1.00 86.12 82 ILE A O 1
ATOM 687 N N . LEU A 1 83 ? -9.354 -0.322 -1.365 1.00 84.94 83 LEU A N 1
ATOM 688 C CA . LEU A 1 83 ? -8.840 0.964 -1.848 1.00 84.94 83 LEU A CA 1
ATOM 689 C C . LEU A 1 83 ? -9.866 1.747 -2.663 1.00 84.94 83 LEU A C 1
ATOM 691 O O . LEU A 1 83 ? -9.931 2.969 -2.548 1.00 84.94 83 LEU A O 1
ATOM 695 N N . ARG A 1 84 ? -10.657 1.060 -3.486 1.00 85.19 84 ARG A N 1
ATOM 696 C CA . ARG A 1 84 ? -11.683 1.698 -4.306 1.00 85.19 84 ARG A CA 1
ATOM 697 C C . ARG A 1 84 ? -12.903 2.106 -3.486 1.00 85.19 84 ARG A C 1
ATOM 699 O O . ARG A 1 84 ? -13.412 3.197 -3.720 1.00 85.19 84 ARG A O 1
ATOM 706 N N . ASP A 1 85 ? -13.357 1.238 -2.594 1.00 86.19 85 ASP A N 1
ATOM 707 C CA . ASP A 1 85 ? -14.595 1.420 -1.835 1.00 86.19 85 ASP A CA 1
ATOM 708 C C . ASP A 1 85 ? -14.389 2.373 -0.653 1.00 86.19 85 ASP A C 1
ATOM 710 O O . ASP A 1 85 ? -15.130 3.332 -0.488 1.00 86.19 85 ASP A O 1
ATOM 714 N N . GLU A 1 86 ? -13.308 2.177 0.104 1.00 83.12 86 GLU A N 1
ATOM 715 C CA . GLU A 1 86 ? -13.062 2.867 1.376 1.00 83.12 86 GLU A CA 1
ATOM 716 C C . GLU A 1 86 ? -12.160 4.086 1.24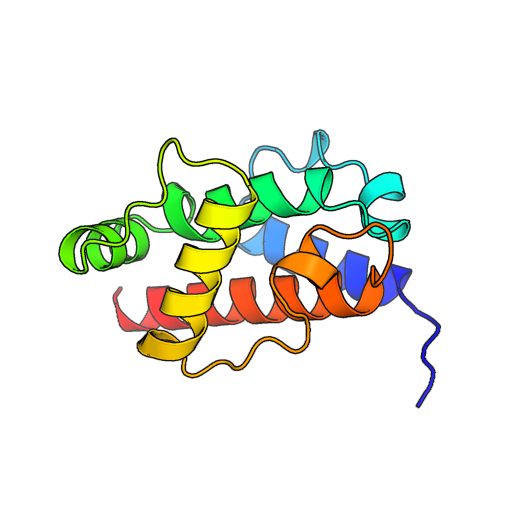2 1.00 83.12 86 GLU A C 1
ATOM 718 O O . GLU A 1 86 ? -12.328 5.096 1.928 1.00 83.12 86 GLU A O 1
ATOM 723 N N . PHE A 1 87 ? -11.171 4.000 0.353 1.00 80.88 87 PHE A N 1
ATOM 724 C CA . PHE A 1 87 ? -10.193 5.069 0.157 1.00 80.88 87 PHE A CA 1
ATOM 725 C C . PHE A 1 87 ? -10.453 5.904 -1.101 1.00 80.88 87 PHE A C 1
ATOM 727 O O . PHE A 1 87 ? -9.661 6.820 -1.384 1.00 80.88 87 PHE A O 1
ATOM 734 N N . HIS A 1 88 ? -11.502 5.560 -1.867 1.00 80.56 88 HIS A N 1
ATOM 735 C CA . HIS A 1 88 ? -11.841 6.109 -3.187 1.00 80.56 88 HIS A CA 1
ATOM 736 C C . HIS A 1 88 ? -10.618 6.280 -4.102 1.00 80.56 88 HIS A C 1
ATOM 738 O O . HIS A 1 88 ? -10.523 7.197 -4.918 1.00 80.56 88 HIS A O 1
ATOM 744 N N . TYR A 1 89 ? -9.631 5.401 -3.939 1.00 81.50 89 TYR A N 1
ATOM 745 C CA . TYR A 1 89 ? -8.365 5.450 -4.638 1.00 81.50 89 TYR A CA 1
ATOM 746 C C . TYR A 1 89 ? -8.407 4.480 -5.804 1.00 81.50 89 TYR A C 1
ATOM 748 O O . TYR A 1 89 ? -8.636 3.282 -5.637 1.00 81.50 89 TYR A O 1
ATOM 756 N N . LYS A 1 90 ? -8.165 5.001 -7.007 1.00 78.38 90 LYS A N 1
ATOM 757 C CA . LYS A 1 90 ? -8.095 4.186 -8.214 1.00 78.38 90 LYS A CA 1
ATOM 758 C C . LYS A 1 90 ? -6.638 3.785 -8.458 1.00 78.38 90 LYS A C 1
ATOM 760 O O . LYS A 1 90 ? -5.856 4.628 -8.901 1.00 78.38 90 LYS A O 1
ATOM 765 N N . PRO A 1 91 ? -6.249 2.530 -8.173 1.00 75.81 91 PRO A N 1
ATOM 766 C CA . PRO A 1 91 ? -4.877 2.095 -8.373 1.00 75.81 91 PRO A CA 1
ATOM 767 C C . PRO A 1 91 ? -4.467 2.238 -9.853 1.00 75.81 91 PRO A C 1
ATOM 769 O O . PRO A 1 91 ? -5.232 1.842 -10.735 1.00 75.81 91 PRO A O 1
ATOM 772 N N . PRO A 1 92 ? -3.271 2.791 -10.145 1.00 72.75 92 PRO A N 1
ATOM 773 C CA . PRO A 1 92 ? -2.799 2.987 -11.522 1.00 72.75 92 PRO A CA 1
ATOM 774 C C . PRO A 1 92 ? -2.359 1.691 -12.218 1.00 72.75 92 PRO A C 1
ATOM 776 O O . PRO A 1 92 ? -2.289 1.640 -13.444 1.00 72.75 92 PRO A O 1
ATOM 779 N N . LEU A 1 93 ? -2.029 0.656 -11.446 1.00 81.50 93 LEU A N 1
ATOM 780 C CA . LEU A 1 93 ? -1.722 -0.687 -11.937 1.00 81.50 93 LEU A CA 1
ATOM 781 C C . LEU A 1 93 ? -2.934 -1.583 -11.714 1.00 81.50 93 LEU A C 1
ATOM 783 O O . LEU A 1 93 ? -3.680 -1.354 -10.770 1.00 81.50 93 LEU A O 1
ATOM 787 N N . THR A 1 94 ? -3.126 -2.600 -12.554 1.00 83.31 94 THR A N 1
ATOM 788 C CA . THR A 1 94 ? -4.062 -3.698 -12.272 1.00 83.31 94 THR A CA 1
ATOM 789 C C . THR A 1 94 ? -3.402 -4.733 -11.359 1.00 83.31 94 THR A C 1
ATOM 791 O O . THR A 1 94 ? -2.177 -4.807 -11.302 1.00 83.31 94 THR A O 1
ATOM 794 N N . ARG A 1 95 ? -4.194 -5.576 -10.681 1.00 83.44 95 ARG A N 1
ATOM 795 C CA . ARG A 1 95 ? -3.696 -6.708 -9.868 1.00 83.44 95 ARG A CA 1
ATOM 796 C C . ARG A 1 95 ? -2.672 -7.579 -10.612 1.00 83.44 95 ARG A C 1
ATOM 798 O O . ARG A 1 95 ? -1.647 -7.943 -10.051 1.00 83.44 95 ARG A O 1
ATOM 805 N N . GLU A 1 96 ? -2.896 -7.820 -11.902 1.00 83.56 96 GLU A N 1
ATOM 806 C CA . GLU A 1 96 ? -1.978 -8.577 -12.760 1.00 83.56 96 GLU A CA 1
ATOM 807 C C . GLU A 1 96 ? -0.678 -7.816 -13.016 1.00 83.56 96 GLU A C 1
ATOM 809 O O . GLU A 1 96 ? 0.390 -8.394 -12.890 1.00 83.56 96 GLU A O 1
ATOM 814 N N . GLN A 1 97 ? -0.734 -6.509 -13.301 1.00 85.25 97 GLN A N 1
ATOM 815 C CA . GLN A 1 97 ? 0.476 -5.688 -13.455 1.00 85.25 97 GLN A CA 1
ATOM 816 C C . GLN A 1 97 ? 1.229 -5.509 -12.130 1.00 85.25 97 GLN A C 1
ATOM 818 O O . GLN A 1 97 ? 2.451 -5.358 -12.115 1.00 85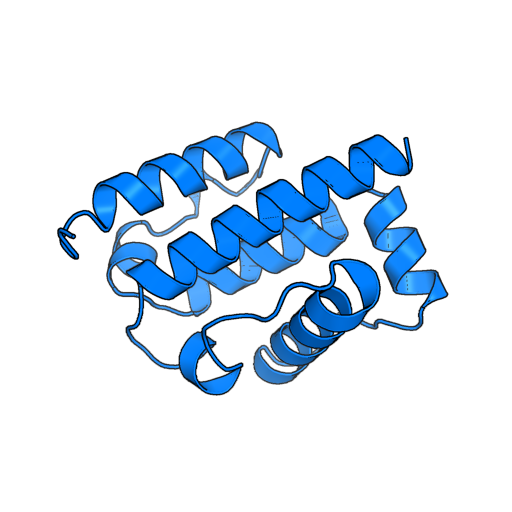.25 97 GLN A O 1
ATOM 823 N N . PHE A 1 98 ? 0.510 -5.532 -11.008 1.00 84.69 98 PHE A N 1
ATOM 824 C CA . PHE A 1 98 ? 1.106 -5.520 -9.683 1.00 84.69 98 PHE A CA 1
ATOM 825 C C . PHE A 1 98 ? 1.868 -6.819 -9.405 1.00 84.69 98 PHE A C 1
ATOM 827 O O . PHE A 1 98 ? 2.970 -6.760 -8.866 1.00 84.69 98 PHE A O 1
ATOM 834 N N . LEU A 1 99 ? 1.333 -7.966 -9.833 1.00 83.19 99 LEU A N 1
ATOM 835 C CA . LEU A 1 99 ? 1.984 -9.276 -9.733 1.00 83.19 99 LEU A CA 1
ATOM 836 C C . LEU A 1 99 ? 2.973 -9.574 -10.871 1.00 83.19 99 LEU A C 1
ATOM 838 O O . LEU A 1 99 ? 3.818 -10.453 -10.742 1.00 83.19 99 LEU A O 1
ATOM 842 N N . ALA A 1 100 ? 2.930 -8.830 -11.971 1.00 84.62 100 ALA A N 1
ATOM 843 C CA . ALA A 1 100 ? 3.893 -8.961 -13.055 1.00 84.62 100 ALA A CA 1
ATOM 844 C C . ALA A 1 100 ? 5.265 -8.426 -12.630 1.00 84.62 100 ALA A C 1
ATOM 846 O O . ALA A 1 100 ? 5.361 -7.446 -11.896 1.00 84.62 100 ALA A O 1
ATOM 847 N N . LEU A 1 101 ? 6.348 -9.021 -13.121 1.00 81.88 101 LEU A N 1
ATOM 848 C CA . LEU A 1 101 ? 7.691 -8.457 -12.961 1.00 81.88 101 LEU A CA 1
ATOM 849 C C . LEU A 1 101 ? 7.799 -7.113 -13.704 1.00 81.88 101 LEU A C 1
ATOM 851 O O . LEU A 1 101 ? 7.410 -7.009 -14.864 1.00 81.88 101 LEU A O 1
ATOM 855 N N . GLY A 1 102 ? 8.329 -6.086 -13.032 1.00 83.81 102 GLY A N 1
ATOM 856 C CA . GLY A 1 102 ? 8.473 -4.732 -13.578 1.00 83.81 102 GLY A CA 1
ATOM 857 C C . GLY A 1 102 ? 7.553 -3.703 -12.914 1.00 83.81 102 GLY A C 1
ATOM 858 O O . GLY A 1 102 ? 7.113 -3.883 -11.780 1.00 83.81 102 GLY A O 1
ATOM 859 N N . TYR A 1 103 ? 7.308 -2.575 -13.594 1.00 83.62 103 TYR A N 1
ATOM 860 C CA . TYR A 1 103 ? 6.506 -1.437 -13.095 1.00 83.62 103 TYR A CA 1
ATOM 861 C C . TYR A 1 103 ? 6.910 -0.922 -11.708 1.00 83.62 103 TYR A C 1
ATOM 863 O O . TYR A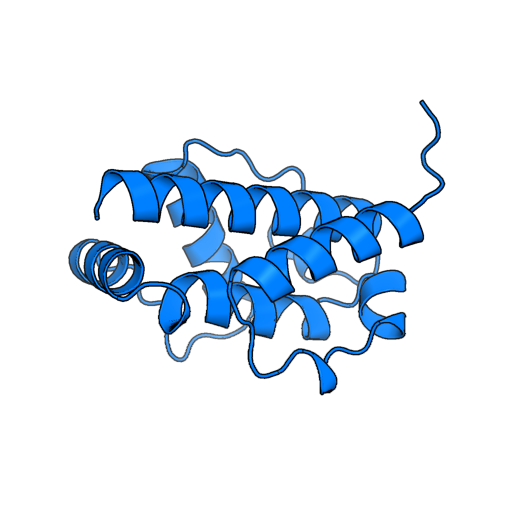 1 103 ? 6.095 -0.356 -10.979 1.00 83.62 103 TYR A O 1
ATOM 871 N N . ALA A 1 104 ? 8.176 -1.106 -11.353 1.00 84.94 104 ALA A N 1
ATOM 872 C CA . ALA A 1 104 ? 8.693 -0.901 -10.015 1.00 84.94 104 ALA A CA 1
ATOM 873 C C . ALA A 1 104 ? 8.370 0.507 -9.477 1.00 84.94 104 ALA A C 1
ATOM 875 O O . ALA A 1 104 ? 7.829 0.647 -8.386 1.00 84.94 104 ALA A O 1
ATOM 876 N N . GLU A 1 105 ? 8.552 1.547 -10.292 1.00 84.06 105 GLU A N 1
ATOM 877 C CA . GLU A 1 105 ? 8.215 2.922 -9.912 1.00 84.06 105 GLU A CA 1
ATOM 878 C C . GLU A 1 105 ? 6.719 3.102 -9.613 1.00 84.06 105 GLU A C 1
ATOM 880 O O . GLU A 1 105 ? 6.353 3.638 -8.567 1.00 84.06 105 GLU A O 1
ATOM 885 N N . ARG A 1 106 ? 5.840 2.596 -10.486 1.00 85.69 106 ARG A N 1
ATOM 886 C CA . ARG A 1 106 ? 4.385 2.690 -10.294 1.00 85.69 106 ARG A CA 1
ATOM 887 C C . ARG A 1 106 ? 3.926 1.917 -9.059 1.00 85.69 106 ARG A C 1
ATOM 889 O O . ARG A 1 106 ? 3.050 2.404 -8.352 1.00 85.69 106 ARG A O 1
ATOM 896 N N . LYS A 1 107 ? 4.529 0.757 -8.775 1.00 87.31 107 LYS A N 1
ATOM 897 C CA . LYS A 1 107 ? 4.245 -0.032 -7.565 1.00 87.31 107 LYS A CA 1
ATOM 898 C C . LYS A 1 107 ? 4.661 0.713 -6.310 1.00 87.31 107 LYS A C 1
ATOM 900 O O . LYS A 1 107 ? 3.884 0.787 -5.370 1.00 87.31 107 LYS A O 1
ATOM 905 N N . VAL A 1 108 ? 5.852 1.306 -6.314 1.00 86.88 108 VAL A N 1
ATOM 906 C CA . VAL A 1 108 ? 6.368 2.081 -5.182 1.00 86.88 108 VAL A CA 1
ATOM 907 C C . VAL A 1 108 ? 5.496 3.302 -4.906 1.00 86.88 108 VAL A C 1
ATOM 909 O O . VAL A 1 108 ? 5.148 3.550 -3.754 1.00 86.88 108 VAL A O 1
ATOM 912 N N . ILE A 1 109 ? 5.106 4.041 -5.951 1.00 85.56 109 ILE A N 1
ATOM 913 C CA . ILE A 1 109 ? 4.183 5.175 -5.823 1.00 85.56 109 ILE A CA 1
ATOM 914 C C . ILE A 1 109 ? 2.843 4.691 -5.268 1.00 85.56 109 ILE A C 1
ATOM 916 O O . ILE A 1 109 ? 2.364 5.246 -4.287 1.00 85.56 109 ILE A O 1
ATOM 920 N N . GLN A 1 110 ? 2.275 3.627 -5.841 1.00 86.38 110 GLN A N 1
ATOM 921 C CA . GLN A 1 110 ? 1.014 3.053 -5.380 1.00 86.38 110 GLN A CA 1
ATOM 922 C C . GLN A 1 110 ? 1.088 2.654 -3.901 1.00 86.38 110 GLN A C 1
ATOM 924 O O . GLN A 1 110 ? 0.241 3.075 -3.123 1.00 86.38 110 GLN A O 1
ATOM 929 N N . LEU A 1 111 ? 2.114 1.909 -3.488 1.00 87.12 111 LEU A N 1
ATOM 930 C CA . LEU A 1 111 ? 2.286 1.505 -2.094 1.00 87.12 111 LEU A CA 1
ATOM 931 C C . LEU A 1 111 ? 2.418 2.702 -1.156 1.00 87.12 111 LEU A C 1
ATOM 933 O O . LEU A 1 111 ? 1.838 2.705 -0.078 1.00 87.12 111 LEU A O 1
ATOM 937 N N . ARG A 1 112 ? 3.177 3.721 -1.563 1.00 87.50 112 ARG A N 1
ATOM 938 C CA . ARG A 1 112 ? 3.368 4.932 -0.765 1.00 87.50 112 ARG A CA 1
ATOM 939 C C . ARG A 1 112 ? 2.039 5.645 -0.530 1.00 87.50 112 ARG A C 1
ATOM 941 O O . ARG A 1 112 ? 1.745 6.008 0.604 1.00 87.50 112 ARG A O 1
ATOM 948 N N . GLU A 1 113 ? 1.249 5.820 -1.585 1.00 87.56 113 GLU A N 1
ATOM 949 C CA . GLU A 1 113 ? -0.079 6.435 -1.500 1.00 87.56 113 GLU A CA 1
ATOM 950 C C . GLU A 1 113 ? -1.010 5.617 -0.598 1.00 87.56 113 GLU A C 1
ATOM 952 O O . GLU A 1 113 ? -1.735 6.186 0.214 1.00 87.56 113 GLU A O 1
ATOM 957 N N . ILE A 1 114 ? -0.949 4.286 -0.697 1.00 87.38 114 ILE A N 1
ATOM 958 C CA . ILE A 1 114 ? -1.702 3.366 0.158 1.00 87.38 114 ILE A CA 1
ATOM 959 C C . ILE A 1 114 ? -1.320 3.554 1.628 1.00 87.38 114 ILE A C 1
ATOM 961 O O . ILE A 1 114 ? -2.201 3.784 2.449 1.00 87.38 114 ILE A O 1
ATOM 965 N N . VAL A 1 115 ? -0.026 3.518 1.968 1.00 87.62 115 VAL A N 1
ATOM 966 C CA . VAL A 1 115 ? 0.444 3.701 3.354 1.00 87.62 115 VAL A CA 1
ATOM 967 C C . VAL A 1 115 ? -0.003 5.055 3.901 1.00 87.62 115 VAL A C 1
ATOM 969 O O . VAL A 1 115 ? -0.518 5.139 5.015 1.00 87.62 115 VAL A O 1
ATOM 972 N N . GLN A 1 116 ? 0.143 6.114 3.104 1.00 87.31 116 GLN A N 1
ATOM 973 C CA . GLN A 1 116 ? -0.269 7.457 3.493 1.00 87.31 116 GLN A CA 1
ATOM 974 C C . GLN A 1 116 ? -1.781 7.532 3.744 1.00 87.31 116 GLN A C 1
ATOM 976 O O . GLN A 1 116 ? -2.214 8.134 4.726 1.00 87.31 116 GLN A O 1
ATOM 981 N N . LYS A 1 117 ? -2.584 6.895 2.888 1.00 85.75 117 LYS A N 1
ATOM 982 C CA . LYS A 1 117 ? -4.039 6.815 3.031 1.00 85.75 117 LYS A CA 1
ATOM 983 C C . LYS A 1 117 ? -4.460 5.999 4.247 1.00 85.75 117 LYS A C 1
ATOM 985 O O . LYS A 1 117 ? -5.268 6.498 5.021 1.00 85.75 117 LYS A O 1
ATOM 990 N N . CYS A 1 118 ? -3.888 4.815 4.464 1.00 84.88 118 CYS A N 1
ATOM 991 C CA . CYS A 1 118 ? -4.144 4.013 5.664 1.00 84.88 118 CYS A CA 1
ATOM 992 C C . CYS A 1 118 ? -3.832 4.812 6.931 1.00 84.88 118 CYS A C 1
ATOM 994 O O . CYS A 1 118 ? -4.625 4.842 7.862 1.00 84.88 118 CYS A O 1
ATOM 996 N N . ARG A 1 119 ? -2.717 5.544 6.941 1.00 85.38 119 ARG A N 1
ATOM 997 C CA . ARG A 1 119 ? -2.325 6.396 8.065 1.00 85.38 119 ARG A CA 1
ATOM 998 C C . ARG A 1 119 ? -3.269 7.577 8.298 1.00 85.38 119 ARG A C 1
ATOM 1000 O O . ARG A 1 119 ? -3.501 7.941 9.446 1.00 85.38 119 ARG A O 1
ATOM 1007 N N . LEU A 1 120 ? -3.801 8.183 7.235 1.00 85.88 120 LEU A N 1
ATOM 1008 C CA . LEU A 1 120 ? -4.845 9.204 7.353 1.00 85.88 120 LEU A CA 1
ATOM 1009 C C . LEU A 1 120 ? -6.139 8.606 7.905 1.00 85.88 120 LEU A C 1
ATOM 1011 O O . LEU A 1 120 ? -6.691 9.160 8.842 1.00 85.88 120 LEU A O 1
ATOM 1015 N N . LYS A 1 121 ? -6.569 7.454 7.387 1.00 84.00 121 LYS A N 1
ATOM 1016 C CA . LYS A 1 121 ? -7.791 6.778 7.831 1.00 84.00 121 LYS A CA 1
ATOM 1017 C C . LYS A 1 121 ? -7.703 6.330 9.290 1.00 84.00 121 LYS A C 1
ATOM 1019 O O . LYS A 1 121 ? -8.632 6.569 10.040 1.00 84.00 121 LYS A O 1
ATOM 1024 N N . HIS A 1 122 ? -6.565 5.780 9.716 1.00 84.44 122 HIS A N 1
ATOM 1025 C CA . HIS A 1 122 ? -6.310 5.477 11.127 1.00 84.44 122 HIS A CA 1
ATOM 1026 C C . HIS A 1 122 ? -6.418 6.730 12.008 1.00 84.44 122 HIS A C 1
ATOM 1028 O O . HIS A 1 122 ? -7.009 6.669 13.071 1.00 84.44 122 HIS A O 1
ATOM 1034 N N . LYS A 1 123 ? -5.923 7.890 11.556 1.00 82.75 123 LYS A N 1
ATOM 1035 C CA . LYS A 1 123 ? -6.113 9.157 12.284 1.00 82.75 123 LYS A CA 1
ATOM 1036 C C . LYS A 1 123 ? -7.557 9.659 12.324 1.00 82.75 123 LYS A C 1
ATOM 1038 O O . LYS A 1 123 ? -7.850 10.488 13.171 1.00 82.75 123 LYS A O 1
ATOM 1043 N N . GLU A 1 124 ? -8.395 9.271 11.367 1.00 83.44 124 GLU A N 1
ATOM 1044 C CA . GLU A 1 124 ? -9.821 9.622 11.373 1.00 83.44 124 GLU A CA 1
ATOM 1045 C C . GLU A 1 124 ? -10.653 8.676 12.243 1.00 83.44 124 GLU A C 1
ATOM 1047 O O . GLU A 1 124 ? -11.716 9.073 12.708 1.00 83.44 124 GLU A O 1
ATOM 1052 N N . LEU A 1 125 ? -10.192 7.435 12.417 1.00 77.56 125 LEU A N 1
ATOM 1053 C CA . LEU A 1 125 ? -10.835 6.428 13.262 1.00 77.56 125 LEU A CA 1
ATOM 1054 C C . LEU A 1 125 ? -10.424 6.574 14.743 1.00 77.56 125 LEU A C 1
ATOM 1056 O O . LEU A 1 125 ? -11.275 6.367 15.607 1.00 77.56 125 LEU A O 1
ATOM 1060 N N . SER A 1 126 ? -9.171 6.990 14.998 1.00 64.00 126 SER A N 1
ATOM 1061 C CA . SER A 1 126 ? -8.554 7.119 16.331 1.00 64.00 126 SER A CA 1
ATOM 1062 C C . SER A 1 126 ? -8.879 8.405 17.087 1.00 64.00 126 SER A C 1
ATOM 1064 O O . SER A 1 126 ? -9.185 9.444 16.461 1.00 64.00 126 SER A O 1
#

pLDDT: mean 81.0, std 8.27, range [41.19, 87.69]

Organism: Nematostella vectensis (NCBI:txid45351)

Radius of gyration: 13.8 Å; chains: 1; bounding box: 34×32×32 Å